Protein AF-R4LS25-F1 (afdb_monomer)

Solvent-accessible surface area (backbone atoms only — not comparable to full-atom values): 4203 Å² total; per-residue (Å²): 135,67,73,65,63,65,74,67,62,64,63,92,55,39,68,48,67,70,61,35,60,76,46,41,68,61,48,36,56,35,38,73,77,36,55,73,55,28,47,71,77,36,49,28,48,49,46,31,50,75,75,33,68,69,61,41,52,54,43,52,53,50,43,54,52,52,62,59,59,77,74,114

Secondary structure (DSSP, 8-state):
--THHHHT---TT---HHHHHHHHHHHHHHHHH-HHHHHHH-HHHHHHHHH-HHHHHHHHHHHHHHHHHTT-

Radius of gyration: 14.3 Å; Cα contacts (8 Å, |Δi|>4): 47; chains: 1; bounding box: 30×32×39 Å

pLDDT: mean 89.89, std 12.2, range [49.28, 98.5]

Structure (mmCIF, N/CA/C/O backbone):
data_AF-R4LS25-F1
#
_entry.id   AF-R4LS25-F1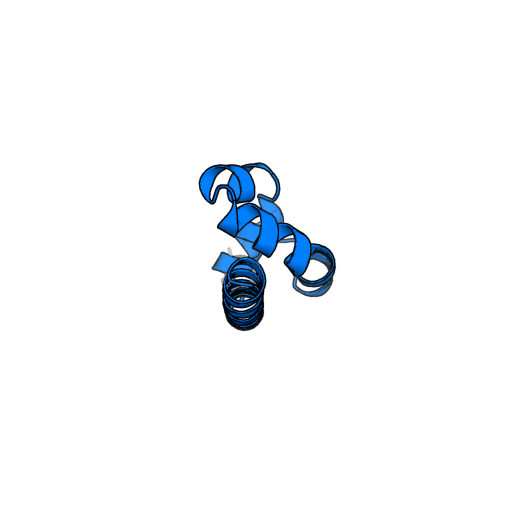
#
loop_
_atom_site.group_PDB
_atom_site.id
_atom_site.type_symbol
_atom_site.label_atom_id
_atom_site.label_alt_id
_atom_site.label_comp_id
_atom_site.label_asym_id
_atom_site.label_entity_id
_atom_site.label_seq_id
_atom_site.pdbx_PDB_ins_code
_atom_site.Cartn_x
_atom_site.Cartn_y
_atom_site.Cartn_z
_atom_site.occupancy
_atom_site.B_iso_or_equiv
_atom_site.auth_seq_id
_atom_site.auth_comp_id
_atom_site.auth_asym_id
_atom_site.auth_atom_id
_atom_site.pdbx_PDB_model_num
ATOM 1 N N . MET A 1 1 ? -14.763 16.124 26.883 1.00 52.00 1 MET A N 1
ATOM 2 C CA . MET A 1 1 ? -15.231 15.656 25.557 1.00 52.00 1 MET A CA 1
ATOM 3 C C . MET A 1 1 ? -15.134 14.132 25.571 1.00 52.00 1 MET A C 1
ATOM 5 O O . MET A 1 1 ? -14.181 13.633 26.146 1.00 52.00 1 MET A O 1
ATOM 9 N N . SER A 1 2 ? -16.180 13.426 25.130 1.00 64.12 2 SER A N 1
ATOM 10 C CA . SER A 1 2 ? -16.459 12.006 25.448 1.00 64.12 2 SER A CA 1
ATOM 11 C C . SER A 1 2 ? -15.516 11.007 24.748 1.00 64.12 2 SER A C 1
ATOM 13 O O . SER A 1 2 ? -15.129 11.258 23.610 1.00 64.12 2 SER A O 1
ATOM 15 N N . SER A 1 3 ? -15.202 9.863 25.379 1.00 77.56 3 SER A N 1
ATOM 16 C CA . SER A 1 3 ? -14.226 8.856 24.894 1.00 77.56 3 SER A CA 1
ATOM 17 C C . SER A 1 3 ? -14.588 8.202 23.552 1.00 77.56 3 SER A C 1
ATOM 19 O O . SER A 1 3 ? -13.731 7.647 22.874 1.00 77.56 3 SER A O 1
ATOM 21 N N . LEU A 1 4 ? -15.852 8.297 23.129 1.00 72.62 4 LEU A N 1
ATOM 22 C CA . LEU A 1 4 ? -16.303 7.829 21.815 1.00 72.62 4 LEU A CA 1
ATOM 23 C C . LEU A 1 4 ? -15.667 8.613 20.660 1.00 72.62 4 LEU A C 1
ATOM 25 O O . LEU A 1 4 ? -15.442 8.050 19.598 1.00 72.62 4 LEU A O 1
ATOM 29 N N . TYR A 1 5 ? -15.356 9.896 20.858 1.00 63.38 5 TYR A N 1
ATOM 30 C CA . TYR A 1 5 ? -14.741 10.720 19.813 1.00 63.38 5 TYR A CA 1
ATOM 31 C C . TYR A 1 5 ? -13.286 10.327 19.546 1.00 63.38 5 TYR A C 1
ATOM 33 O O . TYR A 1 5 ? -12.806 10.500 18.437 1.00 63.38 5 TYR A O 1
ATOM 41 N N . GLU A 1 6 ? -12.60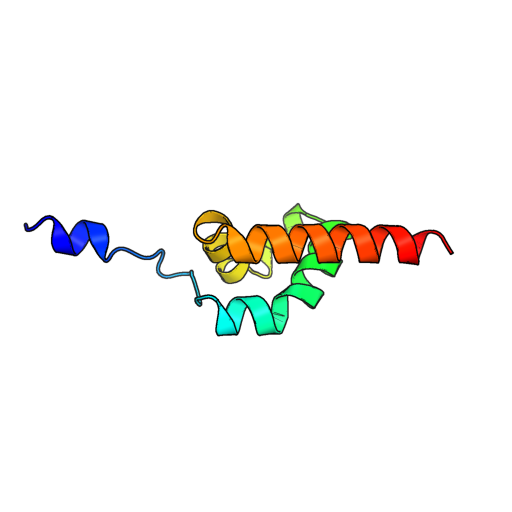0 9.804 20.562 1.00 62.75 6 GLU A N 1
ATOM 42 C CA . GLU A 1 6 ? -11.240 9.272 20.461 1.00 62.75 6 GLU A CA 1
ATOM 43 C C . GLU A 1 6 ? -11.245 7.889 19.801 1.00 62.75 6 GLU A C 1
ATOM 45 O O . GLU A 1 6 ? -10.413 7.608 18.948 1.00 62.75 6 GLU A O 1
ATOM 50 N N . PHE A 1 7 ? -12.255 7.067 20.108 1.00 62.75 7 PHE A N 1
ATOM 51 C CA . PHE A 1 7 ? -12.438 5.749 19.495 1.00 62.75 7 PHE A CA 1
ATOM 52 C C . PHE A 1 7 ? -12.805 5.810 18.002 1.00 62.75 7 PHE A C 1
ATOM 54 O O . PHE A 1 7 ? -12.501 4.891 17.251 1.00 62.75 7 PHE A O 1
ATOM 61 N N . LEU A 1 8 ? -13.462 6.887 17.565 1.00 75.94 8 LEU A N 1
ATOM 62 C CA . LEU A 1 8 ? -13.845 7.106 16.166 1.00 75.94 8 LEU A CA 1
ATOM 63 C C . LEU A 1 8 ? -12.784 7.871 15.360 1.00 75.94 8 LEU A C 1
ATOM 65 O O . LEU A 1 8 ? -13.033 8.187 14.196 1.00 75.94 8 LEU A O 1
ATOM 69 N N . GLN A 1 9 ? -11.624 8.193 15.948 1.00 71.00 9 GLN A N 1
ATOM 70 C CA . GLN A 1 9 ? -10.536 8.785 15.174 1.00 71.00 9 GLN A CA 1
ATOM 71 C C . GLN A 1 9 ? -9.862 7.712 14.327 1.00 71.00 9 GLN A C 1
ATOM 73 O O . GLN A 1 9 ? -9.042 6.931 14.800 1.00 71.00 9 GLN A O 1
ATOM 78 N N . VAL A 1 10 ? -10.217 7.711 13.050 1.00 76.69 10 VAL A N 1
ATOM 79 C CA . VAL A 1 10 ? -9.449 7.059 11.995 1.00 76.69 10 VAL A CA 1
ATOM 80 C C . VAL A 1 10 ? -8.495 8.109 11.427 1.00 76.69 10 VAL A C 1
ATOM 82 O O . VAL A 1 10 ? -8.835 9.296 11.387 1.00 76.69 10 VAL A O 1
ATOM 85 N N . ASP A 1 11 ? -7.295 7.706 11.010 1.00 87.50 11 ASP A N 1
ATOM 86 C CA . ASP A 1 11 ? -6.416 8.610 10.266 1.00 87.50 11 ASP A CA 1
ATOM 87 C C . ASP A 1 11 ? -7.188 9.130 9.040 1.00 87.50 11 ASP A C 1
ATOM 89 O O . ASP A 1 11 ? -7.661 8.319 8.248 1.00 87.50 11 ASP A O 1
ATOM 93 N N . PRO A 1 12 ? -7.342 10.454 8.845 1.00 89.75 12 PRO A N 1
ATOM 94 C CA . PRO A 1 12 ? -8.126 10.999 7.734 1.00 89.75 12 PRO A CA 1
ATOM 95 C C . PRO A 1 12 ? -7.551 10.655 6.352 1.00 89.75 12 PRO A C 1
ATOM 97 O O . PRO A 1 12 ? -8.180 10.945 5.337 1.00 89.75 12 PRO A O 1
ATOM 100 N N . ARG A 1 13 ? -6.341 10.092 6.297 1.00 92.06 13 ARG A N 1
ATOM 101 C CA . ARG A 1 13 ? -5.715 9.591 5.072 1.00 92.06 13 ARG A CA 1
ATOM 102 C C . ARG A 1 13 ? -6.060 8.132 4.792 1.00 92.06 13 ARG A C 1
ATOM 104 O O . ARG A 1 13 ? -5.823 7.704 3.669 1.00 92.06 13 ARG A O 1
ATOM 111 N N . ASP A 1 14 ? -6.536 7.384 5.787 1.00 94.62 14 ASP A N 1
ATOM 112 C CA . ASP A 1 14 ? -6.878 5.967 5.670 1.00 94.62 14 ASP A CA 1
ATOM 113 C C . ASP A 1 14 ? -8.138 5.807 4.795 1.00 94.62 14 ASP A C 1
ATOM 115 O O . ASP A 1 14 ? -9.218 6.253 5.191 1.00 94.62 14 ASP A O 1
ATOM 119 N N . PRO A 1 15 ? -8.018 5.204 3.600 1.00 94.50 15 PRO A N 1
ATOM 120 C CA . PRO A 1 15 ? -9.134 5.015 2.679 1.00 94.50 15 PRO A CA 1
ATOM 121 C C . PRO A 1 15 ? -10.043 3.830 3.068 1.00 94.50 15 PRO A C 1
ATOM 123 O O . PRO A 1 15 ? -11.107 3.633 2.483 1.00 94.50 15 PRO A O 1
ATOM 126 N N . GLY A 1 16 ? -9.643 3.023 4.055 1.00 94.62 16 GLY A N 1
ATOM 127 C CA . GLY A 1 16 ? -10.310 1.778 4.420 1.00 94.62 16 GLY A CA 1
ATOM 128 C C . GLY A 1 16 ? -9.914 0.586 3.541 1.00 94.62 16 GLY A C 1
ATOM 129 O O . GLY A 1 16 ? -9.183 0.710 2.557 1.00 94.62 16 GLY A O 1
ATOM 130 N N . CYS A 1 17 ? -10.403 -0.599 3.922 1.00 97.12 17 CYS A N 1
ATOM 131 C CA . CYS A 1 17 ? -9.973 -1.868 3.331 1.00 97.12 17 CYS A CA 1
ATOM 132 C C . CYS A 1 17 ? -10.263 -1.956 1.829 1.00 97.12 17 CYS A C 1
ATOM 134 O O . CYS A 1 17 ? -9.379 -2.335 1.074 1.00 97.12 17 CYS A O 1
ATOM 136 N N . ASP A 1 18 ? -11.474 -1.613 1.384 1.00 97.50 18 ASP A N 1
ATOM 137 C CA . ASP A 1 18 ? -11.890 -1.830 -0.010 1.00 97.50 18 ASP A CA 1
ATOM 138 C C . ASP A 1 18 ? -11.013 -1.045 -0.994 1.00 97.50 18 ASP A C 1
ATOM 140 O O . ASP A 1 18 ? -10.496 -1.592 -1.971 1.00 97.50 18 ASP A O 1
ATOM 144 N N . GLU A 1 19 ? -10.791 0.234 -0.699 1.00 97.25 19 GLU A N 1
ATOM 145 C CA . GLU A 1 19 ? -9.951 1.112 -1.509 1.00 97.25 19 GLU A CA 1
ATOM 146 C C . GLU A 1 19 ? -8.466 0.732 -1.409 1.00 97.25 19 GLU A C 1
ATOM 148 O O . GLU A 1 19 ? -7.769 0.729 -2.426 1.00 97.25 19 GLU A O 1
ATOM 153 N N . ALA A 1 20 ? -7.979 0.352 -0.220 1.00 97.50 20 ALA A N 1
ATOM 154 C CA . ALA A 1 20 ? -6.605 -0.120 -0.050 1.00 97.50 20 ALA A CA 1
ATOM 155 C C . ALA A 1 20 ? -6.345 -1.419 -0.832 1.00 97.50 20 ALA A C 1
ATOM 157 O O . ALA A 1 20 ? -5.349 -1.520 -1.551 1.00 97.50 20 ALA A O 1
ATOM 158 N N . MET A 1 21 ? -7.259 -2.389 -0.748 1.00 97.94 21 MET A N 1
ATOM 159 C CA . MET A 1 21 ? -7.160 -3.681 -1.429 1.00 97.94 21 MET A CA 1
ATOM 160 C C . MET A 1 21 ? -7.208 -3.538 -2.950 1.00 97.94 21 MET A C 1
ATOM 162 O O . MET A 1 21 ? -6.464 -4.229 -3.651 1.00 97.94 21 MET A O 1
ATOM 166 N N . ALA A 1 22 ? -8.009 -2.603 -3.473 1.00 98.19 22 ALA A N 1
ATOM 167 C CA . ALA A 1 22 ? -8.112 -2.351 -4.912 1.00 98.19 22 ALA A CA 1
ATOM 168 C C . ALA A 1 22 ? -6.764 -1.995 -5.565 1.00 98.19 22 ALA A C 1
ATOM 170 O O . ALA A 1 22 ? -6.547 -2.303 -6.737 1.00 98.19 22 ALA A O 1
ATOM 171 N N . VAL A 1 23 ? -5.844 -1.381 -4.814 1.00 97.75 23 VAL A N 1
ATOM 172 C CA . VAL A 1 23 ? -4.521 -0.958 -5.308 1.00 97.75 23 VAL A CA 1
ATOM 173 C C . VAL A 1 23 ? -3.352 -1.675 -4.626 1.00 97.75 23 VAL A C 1
ATOM 175 O O . VAL A 1 23 ? -2.195 -1.349 -4.902 1.00 97.75 23 VAL A O 1
ATOM 178 N N . LEU A 1 24 ? -3.618 -2.661 -3.760 1.00 97.75 24 LEU A N 1
ATOM 179 C CA . LEU A 1 24 ? -2.591 -3.293 -2.924 1.00 97.75 24 LEU A CA 1
ATOM 180 C C . LEU A 1 24 ? -1.491 -3.975 -3.746 1.00 97.75 24 LEU A C 1
ATOM 182 O O . LEU A 1 24 ? -0.318 -3.893 -3.393 1.00 97.75 24 LEU A O 1
ATOM 186 N N . HIS A 1 25 ? -1.855 -4.585 -4.875 1.00 96.88 25 HIS A N 1
ATOM 187 C CA . HIS A 1 25 ? -0.910 -5.195 -5.813 1.00 96.88 25 HIS A CA 1
ATOM 188 C C . HIS A 1 25 ? 0.077 -4.167 -6.392 1.00 96.88 25 HIS A C 1
ATOM 190 O O . HIS A 1 25 ? 1.284 -4.393 -6.365 1.00 96.88 25 HIS A O 1
ATOM 196 N N . VAL A 1 26 ? -0.407 -2.987 -6.804 1.00 96.88 26 VAL A N 1
ATOM 197 C CA . VAL A 1 26 ? 0.454 -1.891 -7.280 1.00 96.88 26 VAL A CA 1
ATOM 198 C C . VAL A 1 26 ? 1.357 -1.398 -6.153 1.00 96.88 26 VAL A C 1
ATOM 200 O O . VAL A 1 26 ? 2.542 -1.152 -6.364 1.00 96.88 26 VAL A O 1
ATOM 203 N N . TYR A 1 27 ? 0.818 -1.250 -4.941 1.00 97.50 27 TYR A N 1
ATOM 204 C CA . TYR A 1 27 ? 1.615 -0.840 -3.788 1.00 97.50 27 TYR A CA 1
ATOM 205 C C . TYR A 1 27 ? 2.738 -1.843 -3.480 1.00 97.50 27 TYR A C 1
ATOM 207 O O . TYR A 1 27 ? 3.866 -1.418 -3.230 1.00 97.50 27 TYR A O 1
ATOM 215 N N . ALA A 1 28 ? 2.458 -3.148 -3.562 1.00 97.25 28 ALA A N 1
ATOM 216 C CA . ALA A 1 28 ? 3.431 -4.217 -3.345 1.00 97.25 28 ALA A CA 1
ATOM 217 C C . ALA A 1 28 ? 4.591 -4.156 -4.353 1.00 97.25 28 ALA A C 1
ATOM 219 O O . ALA A 1 28 ? 5.753 -4.141 -3.940 1.00 97.25 28 ALA A O 1
ATOM 220 N N . GLU A 1 29 ? 4.292 -4.020 -5.650 1.00 95.56 29 GLU A N 1
ATOM 221 C CA . GLU A 1 29 ? 5.308 -3.833 -6.699 1.00 95.56 29 GLU A CA 1
ATOM 222 C C . GLU A 1 2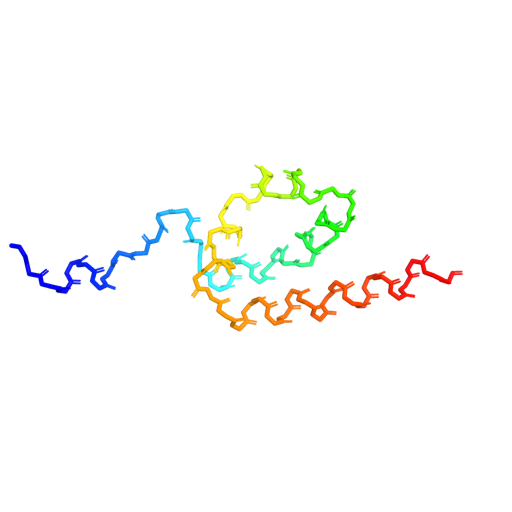9 ? 6.194 -2.610 -6.414 1.00 95.56 29 GLU A C 1
ATOM 224 O O . GLU A 1 29 ? 7.423 -2.666 -6.504 1.00 95.56 29 GLU A O 1
ATOM 229 N N . ARG A 1 30 ? 5.580 -1.488 -6.013 1.00 95.94 30 ARG A N 1
ATOM 230 C CA . ARG A 1 30 ? 6.316 -0.252 -5.714 1.00 95.94 30 ARG A CA 1
ATOM 231 C C . ARG A 1 30 ? 7.163 -0.362 -4.458 1.00 95.94 30 ARG A C 1
ATOM 233 O O . ARG A 1 30 ? 8.260 0.188 -4.453 1.00 95.94 30 ARG A O 1
ATOM 240 N N . ILE A 1 31 ? 6.685 -1.051 -3.422 1.00 94.88 31 ILE A N 1
ATOM 241 C CA . ILE A 1 31 ? 7.460 -1.287 -2.199 1.00 94.88 31 ILE A CA 1
ATOM 242 C C . ILE A 1 31 ? 8.711 -2.111 -2.495 1.00 94.88 31 ILE A C 1
ATOM 244 O O . ILE A 1 31 ? 9.758 -1.833 -1.917 1.00 94.88 31 ILE A O 1
ATOM 248 N N . ILE A 1 32 ? 8.619 -3.109 -3.376 1.00 94.69 32 ILE A N 1
ATOM 249 C CA . ILE A 1 32 ? 9.772 -3.939 -3.745 1.00 94.69 32 ILE A CA 1
ATOM 250 C C . ILE A 1 32 ? 10.793 -3.115 -4.531 1.00 94.69 32 ILE A C 1
ATOM 252 O O . ILE A 1 32 ? 11.987 -3.208 -4.253 1.00 94.69 32 ILE A O 1
ATOM 256 N N . ALA A 1 33 ? 10.326 -2.280 -5.463 1.00 93.38 33 ALA A N 1
ATOM 257 C CA . ALA A 1 33 ? 11.196 -1.442 -6.283 1.00 93.38 33 ALA A CA 1
ATOM 258 C C . ALA A 1 33 ? 11.870 -0.298 -5.494 1.00 93.38 33 ALA A C 1
ATOM 260 O O . ALA A 1 33 ? 13.074 -0.085 -5.620 1.00 93.38 33 ALA A O 1
ATOM 261 N N . ASP A 1 34 ? 11.102 0.455 -4.700 1.00 93.81 34 ASP A N 1
ATOM 262 C CA . ASP A 1 34 ? 11.590 1.534 -3.830 1.00 93.81 34 ASP A CA 1
ATOM 263 C C . ASP A 1 34 ? 10.610 1.751 -2.653 1.00 93.81 34 ASP A C 1
ATOM 265 O O . ASP A 1 34 ? 9.601 2.464 -2.793 1.00 93.81 34 ASP A O 1
ATOM 269 N N . PRO A 1 35 ? 10.921 1.210 -1.457 1.00 88.44 35 PRO A N 1
ATOM 270 C CA . PRO A 1 35 ? 10.081 1.355 -0.269 1.00 88.44 35 PRO A CA 1
ATOM 271 C C . PRO A 1 35 ? 9.788 2.813 0.105 1.00 88.44 35 PRO A C 1
ATOM 273 O O . PRO A 1 35 ? 8.695 3.137 0.577 1.00 88.44 35 PRO A O 1
ATOM 276 N N . ALA A 1 36 ? 10.748 3.719 -0.114 1.00 88.69 36 ALA A N 1
ATOM 277 C CA . ALA A 1 36 ? 10.590 5.123 0.239 1.00 88.69 36 ALA A CA 1
ATOM 278 C C . ALA A 1 36 ? 9.661 5.847 -0.748 1.00 88.69 36 ALA A C 1
ATOM 280 O O . ALA A 1 36 ? 8.919 6.748 -0.344 1.00 88.69 36 ALA A O 1
ATOM 281 N N . ALA A 1 37 ? 9.680 5.477 -2.032 1.00 89.31 37 ALA A N 1
ATOM 282 C CA . ALA A 1 37 ? 8.752 6.022 -3.022 1.00 89.31 37 ALA A CA 1
ATOM 283 C C . ALA A 1 37 ? 7.320 5.520 -2.823 1.00 89.31 37 ALA A C 1
ATOM 285 O O . ALA 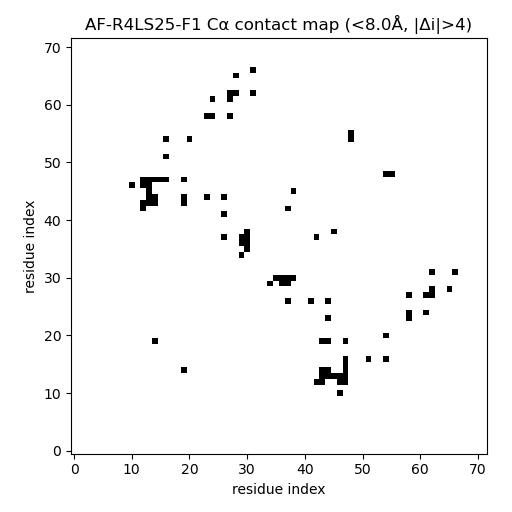A 1 37 ? 6.394 6.323 -2.945 1.00 89.31 37 ALA A O 1
ATOM 286 N N . ALA A 1 38 ? 7.122 4.245 -2.475 1.00 93.12 38 ALA A N 1
ATOM 287 C CA . ALA A 1 38 ? 5.787 3.682 -2.269 1.00 93.12 38 ALA A CA 1
ATOM 288 C C . ALA A 1 38 ? 4.988 4.455 -1.206 1.00 93.12 38 ALA A C 1
ATOM 290 O O . ALA A 1 38 ? 3.859 4.875 -1.465 1.00 93.12 38 ALA A O 1
ATOM 291 N N . GLY A 1 39 ? 5.611 4.753 -0.059 1.00 93.12 39 GLY A N 1
ATOM 292 C CA . GLY A 1 39 ? 4.977 5.538 1.005 1.00 93.12 39 GLY A CA 1
ATOM 293 C C . GLY A 1 39 ? 4.627 6.976 0.603 1.00 93.12 39 GLY A C 1
ATOM 294 O O . GLY A 1 39 ? 3.624 7.521 1.059 1.00 93.12 39 GLY A O 1
ATOM 295 N N . ARG A 1 40 ? 5.416 7.593 -0.290 1.00 95.06 40 ARG A N 1
ATOM 296 C CA . ARG A 1 40 ? 5.132 8.942 -0.817 1.00 95.06 40 ARG A CA 1
ATOM 297 C C . ARG A 1 40 ? 4.025 8.948 -1.869 1.00 95.06 40 ARG A C 1
ATOM 299 O O . ARG A 1 40 ? 3.259 9.903 -1.923 1.00 95.06 40 ARG A O 1
ATOM 306 N N . LEU A 1 41 ? 3.969 7.921 -2.717 1.00 95.06 41 LEU A N 1
ATOM 307 C CA . LEU A 1 41 ? 2.994 7.815 -3.806 1.00 95.06 41 LEU A CA 1
ATOM 308 C C . LEU A 1 41 ? 1.622 7.342 -3.314 1.00 95.06 41 LEU A C 1
ATOM 310 O O . LEU A 1 41 ? 0.606 7.750 -3.868 1.00 95.06 41 LEU A O 1
ATOM 314 N N . PHE A 1 42 ? 1.595 6.522 -2.261 1.00 96.69 42 PHE A N 1
ATOM 315 C CA . PHE A 1 42 ? 0.377 5.952 -1.685 1.00 96.69 42 PHE A CA 1
ATOM 316 C C . PHE A 1 42 ? 0.313 6.212 -0.169 1.00 96.69 42 PHE A C 1
ATOM 318 O O . PHE A 1 42 ? 0.339 5.272 0.637 1.00 96.69 42 PHE A O 1
ATOM 325 N N . PRO A 1 43 ? 0.232 7.487 0.257 1.00 95.75 43 PRO A N 1
ATOM 326 C CA . PRO A 1 43 ? 0.204 7.830 1.675 1.00 95.75 43 PRO A CA 1
ATOM 327 C C . PRO A 1 43 ? -1.030 7.261 2.389 1.00 95.75 43 PRO A C 1
ATOM 329 O O . PRO A 1 43 ? -0.920 6.874 3.547 1.00 95.75 43 PRO A O 1
ATOM 332 N N . GLY A 1 44 ? -2.175 7.150 1.704 1.00 96.38 44 GLY A N 1
ATOM 333 C CA . GLY A 1 44 ? -3.393 6.579 2.287 1.00 96.38 44 GLY A CA 1
ATOM 334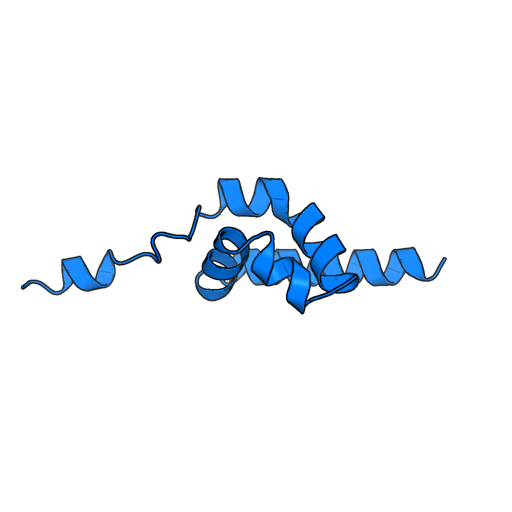 C C . GLY A 1 44 ? -3.319 5.069 2.507 1.00 96.38 44 GLY A C 1
ATOM 335 O O . GLY A 1 44 ? -3.629 4.592 3.592 1.00 96.38 44 GLY A O 1
ATOM 336 N N . VAL A 1 45 ? -2.795 4.317 1.532 1.00 97.19 45 VAL A N 1
ATOM 337 C CA . VAL A 1 45 ? -2.537 2.871 1.693 1.00 97.19 45 VAL A CA 1
ATOM 338 C C . VAL A 1 45 ? -1.547 2.632 2.833 1.00 97.19 45 VAL A C 1
ATOM 340 O O . VAL A 1 45 ? -1.736 1.738 3.649 1.00 97.19 45 VAL A O 1
ATOM 343 N N . THR A 1 46 ? -0.522 3.480 2.943 1.00 96.69 46 THR A N 1
ATOM 344 C CA . THR A 1 46 ? 0.441 3.408 4.050 1.00 96.69 46 THR A CA 1
ATOM 345 C C . THR A 1 46 ? -0.227 3.664 5.403 1.00 96.69 46 THR A C 1
ATOM 347 O O . THR A 1 46 ? 0.054 2.939 6.352 1.00 96.69 46 THR A O 1
ATOM 350 N N . ALA A 1 47 ? -1.124 4.653 5.497 1.00 95.94 47 ALA A N 1
ATOM 351 C CA . ALA A 1 47 ? -1.899 4.912 6.712 1.00 95.94 47 ALA A CA 1
ATOM 352 C C . ALA A 1 47 ? -2.792 3.714 7.082 1.00 95.94 47 ALA A C 1
ATOM 354 O O . ALA A 1 47 ? -2.802 3.293 8.235 1.00 95.94 47 ALA A O 1
ATOM 355 N N . HIS A 1 48 ? -3.452 3.101 6.095 1.00 97.12 48 HIS A N 1
ATOM 356 C CA . HIS A 1 48 ? -4.271 1.909 6.310 1.00 97.12 48 HIS A CA 1
ATOM 357 C C . HIS A 1 48 ? -3.466 0.713 6.817 1.00 97.12 48 HIS A C 1
ATOM 359 O O . HIS A 1 48 ? -3.845 0.042 7.768 1.00 97.12 48 HIS A O 1
ATOM 365 N N . LEU A 1 49 ? -2.308 0.441 6.218 1.00 95.94 49 LEU A N 1
ATOM 366 C CA . LEU A 1 49 ? -1.469 -0.691 6.620 1.00 95.94 49 LEU A CA 1
ATOM 367 C C . LEU A 1 49 ? -0.889 -0.532 8.035 1.00 95.94 49 LEU A C 1
ATOM 369 O O . LEU A 1 49 ? -0.499 -1.520 8.651 1.00 95.94 49 LEU A O 1
ATOM 373 N N . GLN A 1 50 ? -0.847 0.695 8.565 1.00 94.69 50 GLN A N 1
ATOM 374 C CA . GLN A 1 50 ? -0.492 0.955 9.963 1.00 94.69 50 GLN A CA 1
ATOM 375 C C . GLN A 1 50 ? -1.638 0.633 10.934 1.00 94.69 50 GLN A C 1
ATOM 377 O O . GLN A 1 50 ? -1.369 0.335 12.098 1.00 94.69 50 GLN A O 1
ATOM 382 N N . SER A 1 51 ? -2.895 0.689 10.479 1.00 92.00 51 SER A N 1
ATOM 383 C CA . SER A 1 51 ? -4.100 0.485 11.297 1.00 92.00 51 SER A CA 1
ATOM 384 C C . SER A 1 51 ? -4.728 -0.909 11.119 1.00 92.00 51 SER A C 1
ATOM 386 O O . SER A 1 51 ? -5.367 -1.423 12.040 1.00 92.00 51 SER A O 1
ATOM 388 N N . CYS A 1 52 ? -4.520 -1.553 9.967 1.00 96.00 52 CYS A N 1
ATOM 389 C CA . CYS A 1 52 ? -5.199 -2.775 9.547 1.00 96.00 52 CYS A CA 1
ATOM 390 C C . CYS A 1 52 ? -4.231 -3.959 9.400 1.00 96.00 52 CYS A C 1
ATOM 392 O O . CYS A 1 52 ? -3.599 -4.169 8.363 1.00 96.00 52 CYS A O 1
ATOM 394 N N . GLY A 1 53 ? -4.168 -4.790 10.444 1.00 95.38 53 GLY A N 1
ATOM 395 C CA . GLY A 1 53 ? -3.364 -6.017 10.456 1.00 95.38 53 GLY A CA 1
ATOM 396 C C . GLY A 1 53 ? -3.658 -6.992 9.301 1.00 95.38 53 GLY A C 1
ATOM 397 O O . GLY A 1 53 ? -2.704 -7.435 8.663 1.00 95.38 53 GLY A O 1
ATOM 398 N N . PRO A 1 54 ? -4.931 -7.320 8.989 1.00 97.75 54 PRO A N 1
ATOM 399 C CA . PRO A 1 54 ? -5.264 -8.233 7.892 1.00 97.75 54 PRO A CA 1
ATOM 400 C C . PRO A 1 54 ? -4.707 -7.797 6.529 1.00 97.75 54 PRO A C 1
ATOM 402 O O . PRO A 1 54 ? -4.040 -8.591 5.874 1.00 97.75 54 PRO A O 1
ATOM 405 N N . CYS A 1 55 ? -4.864 -6.523 6.152 1.00 98.00 55 CYS A N 1
ATOM 406 C CA . CYS A 1 55 ? -4.310 -6.010 4.892 1.00 98.00 55 CYS A CA 1
ATOM 407 C C . CYS A 1 55 ? -2.770 -6.062 4.869 1.00 98.00 55 CYS A C 1
ATOM 409 O O . CYS A 1 55 ? -2.165 -6.240 3.812 1.00 98.00 55 CYS A O 1
ATOM 411 N N . GLY A 1 56 ? -2.117 -5.952 6.032 1.00 98.00 56 GLY A N 1
ATOM 412 C CA . GLY A 1 56 ? -0.673 -6.160 6.162 1.00 98.00 56 GLY A CA 1
ATOM 413 C C . GLY A 1 56 ? -0.233 -7.602 5.879 1.00 98.00 56 GLY A C 1
ATOM 414 O O . GLY A 1 56 ? 0.831 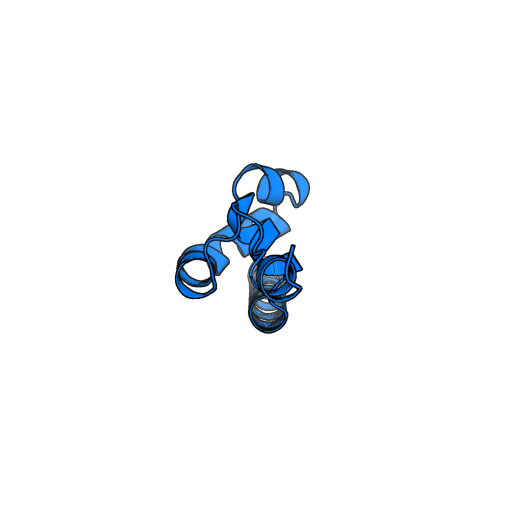-7.811 5.293 1.00 98.00 56 GLY A O 1
ATOM 415 N N . VAL A 1 57 ? -1.049 -8.597 6.244 1.00 98.50 57 VAL A N 1
ATOM 416 C CA . VAL A 1 57 ? -0.794 -10.011 5.912 1.00 98.50 57 VAL A CA 1
ATOM 417 C C . VAL A 1 57 ? -0.925 -10.240 4.408 1.00 98.50 57 VAL A C 1
ATOM 419 O O . VAL A 1 57 ? -0.045 -10.864 3.814 1.00 98.50 57 VAL A O 1
ATOM 422 N N . ASP A 1 58 ? -1.968 -9.687 3.785 1.00 98.31 58 ASP A N 1
ATOM 423 C CA . ASP A 1 58 ? -2.168 -9.784 2.335 1.00 98.31 58 ASP A CA 1
ATOM 424 C C . ASP A 1 58 ? -1.009 -9.136 1.562 1.00 98.31 58 ASP A C 1
ATOM 426 O O . ASP A 1 58 ? -0.488 -9.719 0.608 1.00 98.31 58 ASP A O 1
ATOM 430 N N . LEU A 1 59 ? -0.531 -7.972 2.022 1.00 98.12 59 LEU A N 1
ATOM 431 C CA . LEU A 1 59 ? 0.654 -7.322 1.460 1.00 98.12 59 LEU A CA 1
ATOM 432 C C . LEU A 1 59 ? 1.895 -8.213 1.561 1.00 98.12 59 LEU A C 1
ATOM 434 O O . LEU A 1 59 ? 2.625 -8.358 0.581 1.00 98.12 59 LEU A O 1
ATOM 438 N N . ALA A 1 60 ? 2.146 -8.811 2.728 1.00 97.88 60 ALA A N 1
ATOM 439 C CA . ALA A 1 60 ? 3.296 -9.690 2.919 1.00 97.88 60 ALA A CA 1
ATOM 440 C C . ALA A 1 60 ? 3.250 -10.898 1.969 1.00 97.88 60 ALA A C 1
ATOM 442 O O . ALA A 1 60 ? 4.271 -11.244 1.374 1.00 97.88 60 ALA A O 1
ATOM 443 N N . GLY A 1 61 ? 2.066 -11.491 1.775 1.00 97.69 61 GLY A N 1
ATOM 444 C CA . GLY A 1 61 ? 1.861 -12.580 0.817 1.00 97.69 61 GLY A CA 1
ATOM 445 C C . GLY A 1 61 ? 2.139 -12.159 -0.628 1.00 97.69 61 GLY A C 1
ATOM 446 O O . GLY A 1 61 ? 2.867 -12.851 -1.3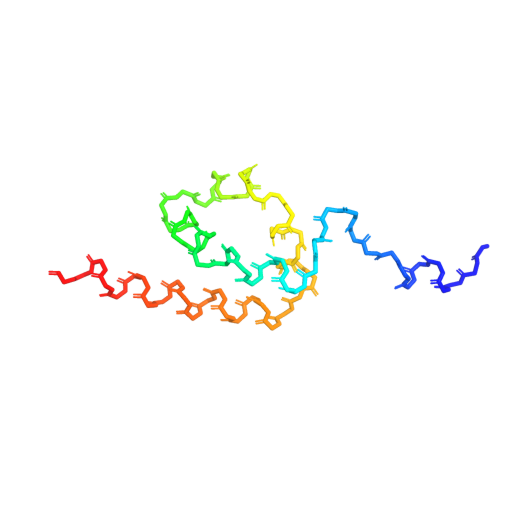40 1.00 97.69 61 GLY A O 1
ATOM 447 N N . LEU A 1 62 ? 1.625 -10.999 -1.049 1.00 96.94 62 LEU A N 1
ATOM 448 C CA . LEU A 1 62 ? 1.905 -10.440 -2.377 1.00 96.94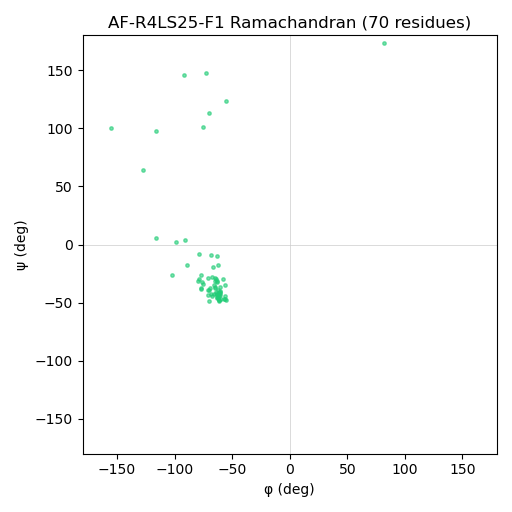 62 LEU A CA 1
ATOM 449 C C . LEU A 1 62 ? 3.399 -10.180 -2.585 1.00 96.94 62 LEU A C 1
ATOM 451 O O . LEU A 1 62 ? 3.938 -10.500 -3.641 1.00 96.94 62 LEU A O 1
ATOM 455 N N . MET A 1 63 ? 4.080 -9.625 -1.582 1.00 96.81 63 MET A N 1
ATOM 456 C CA . MET A 1 63 ? 5.508 -9.335 -1.680 1.00 96.81 63 MET A CA 1
ATOM 457 C C . MET A 1 63 ? 6.358 -10.599 -1.807 1.00 96.81 63 MET A C 1
ATOM 459 O O . MET A 1 63 ? 7.349 -10.589 -2.535 1.00 96.81 63 MET A O 1
ATOM 463 N N . GLU A 1 64 ? 5.984 -11.674 -1.115 1.00 97.31 64 GLU A N 1
ATOM 464 C CA . GLU A 1 64 ? 6.673 -12.959 -1.235 1.00 97.31 64 GLU A CA 1
ATOM 465 C C . GLU A 1 64 ? 6.498 -13.561 -2.635 1.00 97.31 64 GLU A C 1
ATOM 467 O O . GLU A 1 64 ? 7.468 -14.021 -3.232 1.00 97.31 64 GLU A O 1
ATOM 472 N N . LEU A 1 65 ? 5.284 -13.485 -3.194 1.00 96.19 65 LEU A N 1
ATOM 473 C CA . LEU A 1 65 ? 5.007 -13.928 -4.564 1.00 96.19 65 LEU A CA 1
ATOM 474 C C . LEU A 1 65 ? 5.781 -13.115 -5.608 1.00 96.19 65 LEU A C 1
ATOM 476 O O . LEU A 1 65 ? 6.361 -13.681 -6.523 1.00 96.19 65 LEU A O 1
ATOM 480 N N . LEU A 1 66 ? 5.819 -11.790 -5.486 1.00 94.69 66 LEU A N 1
ATOM 481 C CA . LEU A 1 66 ? 6.534 -10.948 -6.451 1.00 94.69 66 LEU A CA 1
ATOM 482 C C . LEU A 1 66 ? 8.045 -11.226 -6.440 1.00 94.69 66 LEU A C 1
ATOM 484 O O . LEU A 1 66 ? 8.658 -11.355 -7.496 1.00 94.69 66 LEU A O 1
ATOM 488 N N . ARG A 1 67 ? 8.635 -11.413 -5.253 1.00 93.25 67 ARG A N 1
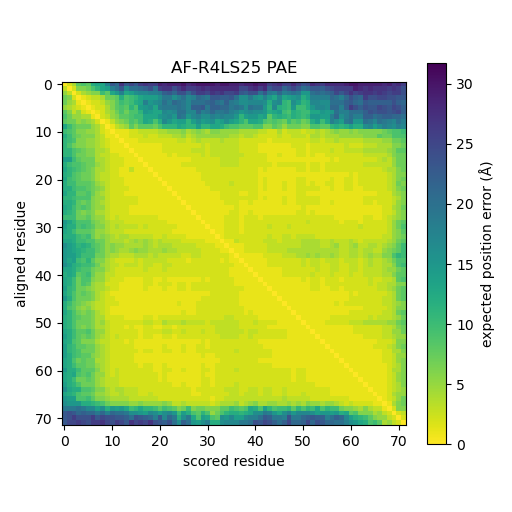ATOM 489 C CA . ARG A 1 67 ? 10.055 -11.780 -5.126 1.00 93.25 67 ARG A CA 1
ATOM 490 C C . ARG A 1 67 ? 10.377 -13.153 -5.701 1.00 93.25 67 ARG A C 1
ATOM 492 O O . ARG A 1 67 ? 11.518 -13.367 -6.093 1.00 93.25 67 ARG A O 1
ATOM 499 N N . SER A 1 68 ? 9.428 -14.089 -5.702 1.00 91.25 68 SER A N 1
ATOM 500 C CA . SER A 1 68 ? 9.655 -15.411 -6.287 1.00 91.25 68 SER A CA 1
ATOM 501 C C . SER A 1 68 ? 9.541 -15.404 -7.812 1.00 91.25 68 SER A C 1
ATOM 503 O O . SER A 1 68 ? 10.250 -16.172 -8.453 1.00 91.25 68 SER A O 1
ATOM 505 N N . VAL A 1 69 ? 8.726 -14.511 -8.389 1.00 81.38 69 VAL A N 1
ATOM 506 C CA . VAL A 1 69 ? 8.573 -14.354 -9.848 1.00 81.38 69 VAL A CA 1
ATOM 507 C C . VAL A 1 69 ? 9.757 -13.613 -10.484 1.00 81.38 69 VAL A C 1
ATOM 509 O O . VAL A 1 69 ? 10.144 -13.949 -11.595 1.00 81.38 69 VAL A O 1
ATOM 512 N N . ASP A 1 70 ? 10.391 -12.668 -9.782 1.00 69.88 70 ASP A N 1
ATOM 513 C CA . ASP A 1 70 ? 11.597 -11.967 -10.275 1.00 69.88 70 ASP A CA 1
ATOM 514 C C . ASP A 1 70 ? 12.851 -12.871 -10.374 1.00 69.88 70 ASP A C 1
ATOM 516 O O . ASP A 1 70 ? 13.891 -12.449 -10.886 1.00 69.88 70 ASP A O 1
ATOM 520 N N . MET A 1 71 ? 12.784 -14.100 -9.851 1.00 58.94 71 MET A N 1
ATOM 521 C CA . MET A 1 71 ? 13.896 -15.058 -9.794 1.00 58.94 71 MET A CA 1
ATOM 522 C C . MET A 1 71 ? 13.861 -16.121 -10.912 1.00 58.94 71 MET A C 1
ATOM 524 O O . MET A 1 71 ? 14.735 -16.995 -10.922 1.00 58.94 71 MET A O 1
ATOM 528 N N . GLU A 1 72 ? 12.888 -16.054 -11.829 1.00 49.28 72 GLU A N 1
ATOM 529 C CA . GLU A 1 72 ? 12.776 -16.879 -13.051 1.00 49.28 72 GLU A CA 1
ATOM 530 C C . GLU A 1 72 ? 13.141 -16.087 -14.318 1.00 49.28 72 GLU A C 1
ATOM 532 O O . GLU A 1 72 ? 13.817 -16.680 -15.195 1.00 49.28 72 GLU A O 1
#

Foldseek 3Di:
DDCVVVVPDQPPLAPDDVVLVVCLLVLLVCCVVPVVVSCVVRVNNVSNCVVDVVSVVVSVVSNVVVVVVVVD

Mean predicted aligned error: 5.44 Å

Sequence (72 aa):
MSSLYEFLQVDPRDPGCDEAMAVLHVYAERIIADPAAAGRLFPGVTAHLQSCGPCGVDLAGLMELLRSVDME